Protein AF-A0A2S4YJ88-F1 (afdb_monomer_lite)

Foldseek 3Di:
DDDDDDDDDDDDDDDPDDDDDDDDDDDDDDDDWWKWFDADDDEIEIEDLDPVNQVVVVVVCVVVVHHYHYDNDDLLQLLVVVAAGLEIETEADLQQDDDVSLLSNLVSNLNRYDAQGKYKYKAAQDQDPDHPVRGHHDDPVNVCVSNVPQKDWPDWDWDFADDPDPVANVGGIIIITMMTGD

Secondary structure (DSSP, 8-state):
--PPPPPP-PPPP----PPP--------S-----EEEE-SSS-EEEEES-HHHHHHHHHHHHHTT--EEEEE--GGGGGGG---EEEEEEES-GGG--THHHHHHHHHHHHHEEEEEEEEEEEESS--SS--SS-----HHHHHHHT-SSEEEEEEEEEEE--SSGGGTT-EEEEEEEEEE-

Sequence (182 aa):
MGHRPPPARLPRPRRRGAPARSGAGGGLRHRRTHAHGRTARTGGTGIDLATNALDPAAKKAEERGLKARFLRHDARRLADLGERFDVVLNSLVFHGFRGQERAAYAESLHAAVKPGGRYFMLCFRDEPPTPSGRVHRLTPDEIRTAFADGWRVDAVEPITIDSALPAYTDGIRGWRTALTRN

Radius of gyration: 20.86 Å; chains: 1; bounding box: 34×40×86 Å

pLDDT: mean 77.21, std 25.45, range [19.88, 98.56]

Structure (mmCIF, N/CA/C/O backbone):
data_AF-A0A2S4YJ88-F1
#
_entry.id   AF-A0A2S4YJ88-F1
#
loop_
_atom_site.group_PDB
_atom_site.id
_atom_site.type_symbol
_atom_site.label_atom_id
_atom_site.label_alt_id
_atom_site.label_comp_id
_atom_site.label_asym_id
_atom_site.label_entity_id
_atom_site.label_seq_id
_atom_site.pdbx_PDB_ins_code
_atom_site.Cartn_x
_atom_site.Cartn_y
_atom_site.Cartn_z
_atom_site.occupancy
_atom_site.B_iso_or_equiv
_atom_site.auth_seq_id
_atom_site.auth_comp_id
_atom_site.auth_asym_id
_atom_site.auth_atom_id
_atom_site.pdbx_PDB_model_num
ATOM 1 N N . MET A 1 1 ? -10.558 -6.344 -68.470 1.00 42.78 1 MET A N 1
ATOM 2 C CA . MET A 1 1 ? -9.817 -5.495 -67.512 1.00 42.78 1 MET A CA 1
ATOM 3 C C . MET A 1 1 ? -10.810 -4.969 -66.485 1.00 42.78 1 MET A C 1
ATOM 5 O O . MET A 1 1 ? -11.610 -4.111 -66.822 1.00 42.78 1 MET A O 1
ATOM 9 N N . GLY A 1 2 ? -10.862 -5.568 -65.292 1.00 36.44 2 GLY A N 1
ATOM 10 C CA . GLY A 1 2 ? -11.798 -5.178 -64.232 1.00 36.44 2 GLY A CA 1
ATOM 11 C C . GLY A 1 2 ? -11.094 -4.336 -63.172 1.00 36.44 2 GLY A C 1
ATOM 12 O O . GLY A 1 2 ? -10.201 -4.838 -62.495 1.00 36.44 2 GLY A O 1
ATOM 13 N N . HIS A 1 3 ? -11.487 -3.071 -63.024 1.00 39.16 3 HIS A N 1
ATOM 14 C CA . HIS A 1 3 ? -11.030 -2.218 -61.928 1.00 39.16 3 HIS A CA 1
ATOM 15 C C . HIS A 1 3 ? -11.901 -2.455 -60.688 1.00 39.16 3 HIS A C 1
ATOM 17 O O . HIS A 1 3 ? -13.100 -2.192 -60.693 1.00 39.16 3 HIS A O 1
ATOM 23 N N . ARG A 1 4 ? -11.284 -2.958 -59.613 1.00 37.84 4 ARG A N 1
ATOM 24 C CA . ARG A 1 4 ? -11.879 -3.053 -58.272 1.00 37.84 4 ARG A CA 1
ATOM 25 C C . ARG A 1 4 ? -11.629 -1.723 -57.539 1.00 37.84 4 ARG A C 1
ATOM 27 O O . ARG A 1 4 ? -10.480 -1.277 -57.538 1.00 37.84 4 ARG A O 1
ATOM 34 N N . PRO A 1 5 ? -12.632 -1.081 -56.918 1.00 46.62 5 PRO A N 1
ATOM 35 C CA . PRO A 1 5 ? -12.398 0.132 -56.140 1.00 46.62 5 PRO A CA 1
ATOM 36 C C . PRO A 1 5 ? -11.682 -0.199 -54.813 1.00 46.62 5 PRO A C 1
ATOM 38 O O . PRO A 1 5 ? -11.830 -1.314 -54.301 1.00 46.62 5 PRO A O 1
ATOM 41 N N . PRO A 1 6 ? -10.896 0.735 -54.243 1.00 44.38 6 PRO A N 1
ATOM 42 C CA . PRO A 1 6 ? -10.202 0.513 -52.976 1.00 44.38 6 PRO A CA 1
ATOM 43 C C . PRO A 1 6 ? -11.190 0.475 -51.793 1.00 44.38 6 PRO A C 1
ATOM 45 O O . PRO A 1 6 ? -12.231 1.135 -51.839 1.00 44.38 6 PRO A O 1
ATOM 48 N N . PRO A 1 7 ? -10.884 -0.267 -50.710 1.00 39.72 7 PRO A N 1
ATOM 49 C CA . PRO A 1 7 ? -11.772 -0.357 -49.557 1.00 39.72 7 PRO A CA 1
ATOM 50 C C . PRO A 1 7 ? -11.840 0.969 -48.785 1.00 39.72 7 PRO A C 1
ATOM 52 O O . PRO A 1 7 ? -10.830 1.639 -48.555 1.00 39.72 7 PRO A O 1
ATOM 55 N N . ALA A 1 8 ? -13.052 1.321 -48.352 1.00 38.53 8 ALA A N 1
ATOM 56 C CA . ALA A 1 8 ? -13.338 2.504 -47.552 1.00 38.53 8 ALA A CA 1
ATOM 57 C C . ALA A 1 8 ? -12.587 2.473 -46.206 1.00 38.53 8 ALA A C 1
ATOM 59 O O . ALA A 1 8 ? -12.675 1.510 -45.442 1.00 38.53 8 ALA A O 1
ATOM 60 N N . ARG A 1 9 ? -11.858 3.553 -45.891 1.00 38.56 9 ARG A N 1
ATOM 61 C CA . ARG A 1 9 ? -11.244 3.762 -44.572 1.00 38.56 9 ARG A CA 1
ATOM 62 C C . ARG A 1 9 ? -12.312 4.196 -43.571 1.00 38.56 9 ARG A C 1
ATOM 64 O O . ARG A 1 9 ? -12.856 5.291 -43.683 1.00 38.56 9 ARG A O 1
ATOM 71 N N . LEU A 1 10 ? -12.555 3.370 -42.557 1.00 35.19 10 LEU A N 1
ATOM 72 C CA . LEU A 1 10 ? -13.326 3.761 -41.377 1.00 35.19 10 LEU A CA 1
ATOM 73 C C . LEU A 1 10 ? -12.589 4.878 -40.606 1.00 35.19 10 LEU A C 1
ATOM 75 O O . LEU A 1 10 ? -11.369 4.789 -40.419 1.00 35.19 10 LEU A O 1
ATOM 79 N N . PRO A 1 11 ? -13.288 5.926 -40.136 1.00 30.70 11 PRO A N 1
ATOM 80 C CA . PRO A 1 11 ? -12.663 6.993 -39.369 1.00 30.70 11 PRO A CA 1
ATOM 81 C C . PRO A 1 11 ? -12.253 6.490 -37.979 1.00 30.70 11 PRO A C 1
ATOM 83 O O . PRO A 1 11 ? -13.041 5.891 -37.249 1.00 30.70 11 PRO A O 1
ATOM 86 N N . ARG A 1 12 ? -11.001 6.762 -37.591 1.00 36.50 12 ARG A N 1
ATOM 87 C CA . ARG A 1 12 ? -10.515 6.535 -36.222 1.00 36.50 12 ARG A CA 1
ATOM 88 C C . ARG A 1 12 ? -11.271 7.456 -35.253 1.00 36.50 12 ARG A C 1
ATOM 90 O O . ARG A 1 12 ? -11.428 8.639 -35.567 1.00 36.50 12 ARG A O 1
ATOM 97 N N . PRO A 1 13 ? -11.692 6.980 -34.069 1.00 30.78 13 PRO A N 1
ATOM 98 C CA . PRO A 1 13 ? -12.356 7.841 -33.103 1.00 30.78 13 PRO A CA 1
ATOM 99 C C . PRO A 1 13 ? -11.401 8.946 -32.636 1.00 30.78 13 PRO A C 1
ATOM 101 O O . PRO A 1 13 ? -10.274 8.690 -32.203 1.00 30.78 13 PRO A O 1
ATOM 104 N N . ARG A 1 14 ? -11.869 10.196 -32.727 1.00 31.28 14 ARG A N 1
ATOM 105 C CA . ARG A 1 14 ? -11.204 11.375 -32.163 1.00 31.28 14 ARG A CA 1
ATOM 106 C C . ARG A 1 14 ? -11.119 11.202 -30.644 1.00 31.28 14 ARG A C 1
ATOM 108 O O . ARG A 1 14 ? -12.142 11.235 -29.963 1.00 31.28 14 ARG A O 1
ATOM 115 N N . ARG A 1 15 ? -9.904 11.042 -30.106 1.00 32.84 15 ARG A N 1
ATOM 116 C CA . ARG A 1 15 ? -9.656 11.152 -28.662 1.00 32.84 15 ARG A CA 1
ATOM 117 C C . ARG A 1 15 ? -10.010 12.576 -28.226 1.00 32.84 15 ARG A C 1
ATOM 119 O O . ARG A 1 15 ? -9.317 13.526 -28.579 1.00 32.84 15 ARG A O 1
ATOM 126 N N . ARG A 1 16 ? -11.116 12.718 -27.492 1.00 28.70 16 ARG A N 1
ATOM 127 C CA . ARG A 1 16 ? -11.463 13.952 -26.781 1.00 28.70 16 ARG A CA 1
ATOM 128 C C . ARG A 1 16 ? -10.385 14.237 -25.727 1.00 28.70 16 ARG A C 1
ATOM 130 O O . ARG A 1 16 ? -10.058 13.354 -24.945 1.00 28.70 16 ARG A O 1
ATOM 137 N N . GLY A 1 17 ? -9.859 15.463 -25.770 1.00 26.53 17 GLY A N 1
ATOM 138 C CA . GLY A 1 17 ? -9.150 16.195 -24.713 1.00 26.53 17 GLY A CA 1
ATOM 139 C C . GLY A 1 17 ? -8.279 15.390 -23.751 1.00 26.53 17 GLY A C 1
ATOM 140 O O . GLY A 1 17 ? -8.740 14.993 -22.686 1.00 26.53 17 GLY A O 1
ATOM 141 N N . ALA A 1 18 ? -6.992 15.246 -24.069 1.00 25.66 18 ALA A N 1
ATOM 142 C CA . ALA A 1 18 ? -5.994 14.972 -23.043 1.00 25.66 18 ALA A CA 1
ATOM 143 C C . ALA A 1 18 ? -5.791 16.255 -22.210 1.00 25.66 18 ALA A C 1
ATOM 145 O O . ALA A 1 18 ? -5.451 17.285 -22.798 1.00 25.66 18 ALA A O 1
ATOM 146 N N . PRO A 1 19 ? -5.977 16.247 -20.877 1.00 26.58 19 PRO A N 1
ATOM 147 C CA . PRO A 1 19 ? -5.511 17.358 -20.065 1.00 26.58 19 PRO A CA 1
ATOM 148 C C . PRO A 1 19 ? -3.982 17.401 -20.131 1.00 26.58 19 PRO A C 1
ATOM 150 O O . PRO A 1 19 ? -3.301 16.394 -19.914 1.00 26.58 19 PRO A O 1
ATOM 153 N N . ALA A 1 20 ? -3.457 18.578 -20.464 1.00 20.98 20 ALA A N 1
ATOM 154 C CA . ALA A 1 20 ? -2.036 18.865 -20.532 1.00 20.98 20 ALA A CA 1
ATOM 155 C C . ALA A 1 20 ? -1.345 18.477 -19.214 1.00 20.98 20 ALA A C 1
ATOM 157 O O . ALA A 1 20 ? -1.636 19.029 -18.153 1.00 20.98 20 ALA A O 1
ATOM 158 N N . ARG A 1 21 ? -0.410 17.525 -19.273 1.00 22.77 21 ARG A N 1
ATOM 159 C CA . ARG A 1 21 ? 0.554 17.295 -18.194 1.00 22.77 21 ARG A CA 1
ATOM 160 C C . ARG A 1 21 ? 1.798 18.111 -18.508 1.00 22.77 21 ARG A C 1
ATOM 162 O O . ARG A 1 21 ? 2.655 17.673 -19.266 1.00 22.77 21 ARG A O 1
ATOM 169 N N . SER A 1 22 ? 1.861 19.305 -17.925 1.00 22.91 22 SER A N 1
ATOM 170 C CA . SER A 1 22 ? 3.103 20.066 -17.817 1.00 22.91 22 SER A CA 1
ATOM 171 C C . SER A 1 22 ? 4.090 19.265 -16.965 1.00 22.91 22 SER A C 1
ATOM 173 O O . SER A 1 22 ? 3.784 18.886 -15.831 1.00 22.91 22 SER A O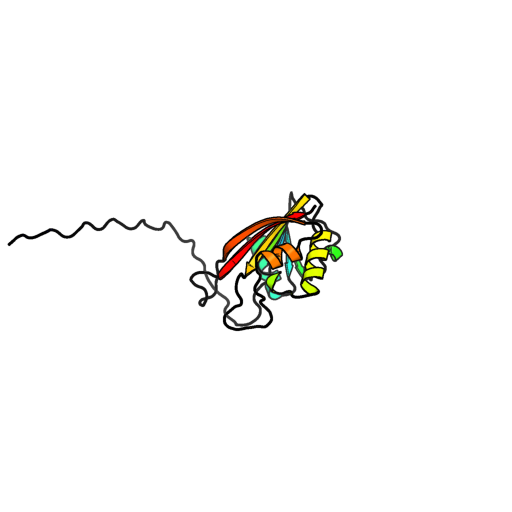 1
ATOM 175 N N . GLY A 1 23 ? 5.233 18.926 -17.555 1.00 22.73 23 GLY A N 1
ATOM 176 C CA . GLY A 1 23 ? 6.350 18.293 -16.871 1.00 22.73 23 GLY A CA 1
ATOM 177 C C . GLY A 1 23 ? 7.311 19.335 -16.311 1.00 22.73 23 GLY A C 1
ATOM 178 O O . GLY A 1 23 ? 7.481 20.391 -16.905 1.00 22.73 23 GLY A O 1
ATOM 179 N N . ALA A 1 24 ? 7.976 19.006 -15.206 1.00 22.81 24 ALA A N 1
ATOM 180 C CA . ALA A 1 24 ? 9.338 19.451 -14.909 1.00 22.81 24 ALA A CA 1
ATOM 181 C C . ALA A 1 24 ? 9.888 18.669 -13.706 1.00 22.81 24 ALA A C 1
ATOM 183 O O . ALA A 1 24 ? 9.203 18.510 -12.696 1.00 22.81 24 ALA A O 1
ATOM 184 N N . GLY A 1 25 ? 11.129 18.187 -13.824 1.00 22.75 25 GLY A N 1
ATOM 185 C CA . GLY A 1 25 ? 11.912 17.638 -12.713 1.00 22.75 25 GLY A CA 1
ATOM 186 C C . GLY A 1 25 ? 12.625 16.331 -13.046 1.00 22.75 25 GLY A C 1
ATOM 187 O O . GLY A 1 25 ? 12.265 15.282 -12.516 1.00 22.75 25 GLY A O 1
ATOM 188 N N . GLY A 1 26 ? 13.613 16.401 -13.944 1.00 20.61 26 GLY A N 1
ATOM 189 C CA . GLY A 1 26 ? 14.593 15.341 -14.178 1.00 20.61 26 GLY A CA 1
ATOM 190 C C . GLY A 1 26 ? 15.582 15.191 -13.016 1.00 20.61 26 GLY A C 1
ATOM 191 O O . GLY A 1 26 ? 15.683 16.058 -12.154 1.00 20.61 26 GLY A O 1
ATOM 192 N N . GLY A 1 27 ? 16.313 14.076 -13.014 1.00 19.88 27 GLY A N 1
ATOM 193 C CA . GLY A 1 27 ? 17.378 13.802 -12.050 1.00 19.88 27 GLY A CA 1
ATOM 194 C C . GLY A 1 27 ? 17.257 12.407 -11.450 1.00 19.88 27 GLY A C 1
ATOM 195 O O . GLY A 1 27 ? 16.389 12.123 -10.630 1.00 19.88 27 GLY A O 1
ATOM 196 N N . LEU A 1 28 ? 18.132 11.509 -11.887 1.00 27.59 28 LEU A N 1
ATOM 197 C CA . LEU A 1 28 ? 18.332 10.188 -11.305 1.00 27.59 28 LEU A CA 1
ATOM 198 C C . LEU A 1 28 ? 18.658 10.332 -9.802 1.00 27.59 28 LEU A C 1
ATOM 200 O O . LEU A 1 28 ? 19.710 10.877 -9.483 1.00 27.59 28 LEU A O 1
ATOM 204 N N . ARG A 1 29 ? 17.775 9.848 -8.912 1.00 24.84 29 ARG A N 1
ATOM 205 C CA . ARG A 1 29 ? 18.023 9.185 -7.602 1.00 24.84 29 ARG A CA 1
ATOM 206 C C . ARG A 1 29 ? 16.763 9.282 -6.719 1.00 24.84 29 ARG A C 1
ATOM 208 O O . ARG A 1 29 ? 16.168 10.341 -6.590 1.00 24.84 29 ARG A O 1
ATOM 215 N N . HIS A 1 30 ? 16.382 8.147 -6.125 1.00 26.44 30 HIS A N 1
ATOM 216 C CA . HIS A 1 30 ? 15.244 7.928 -5.211 1.00 26.44 30 HIS A CA 1
ATOM 217 C C . HIS A 1 30 ? 13.839 8.023 -5.835 1.00 26.44 30 HIS A C 1
ATOM 219 O O . HIS A 1 30 ? 13.251 9.092 -5.981 1.00 26.44 30 HIS A O 1
ATOM 225 N N . ARG A 1 31 ? 13.264 6.863 -6.188 1.00 35.25 31 ARG A N 1
ATOM 226 C CA . ARG A 1 31 ? 11.854 6.768 -6.587 1.00 35.25 31 ARG A CA 1
ATOM 227 C C . ARG A 1 31 ? 10.963 6.516 -5.368 1.00 35.25 31 ARG A C 1
ATOM 229 O O . ARG A 1 31 ? 11.140 5.539 -4.655 1.00 35.25 31 ARG A O 1
ATOM 236 N N . ARG A 1 32 ? 10.043 7.466 -5.219 1.00 35.19 32 ARG A N 1
ATOM 237 C CA . ARG A 1 32 ? 8.906 7.659 -4.306 1.00 35.19 32 ARG A CA 1
ATOM 238 C C . ARG A 1 32 ? 8.151 6.370 -3.945 1.00 35.19 32 ARG A C 1
ATOM 240 O O . ARG A 1 32 ? 7.696 5.665 -4.844 1.00 35.19 32 ARG A O 1
ATOM 247 N N . THR A 1 33 ? 7.942 6.142 -2.651 1.00 35.16 33 THR A N 1
ATOM 248 C CA . THR A 1 33 ? 7.178 5.022 -2.079 1.00 35.16 33 THR A CA 1
ATOM 249 C C . THR A 1 33 ? 6.057 5.587 -1.218 1.00 35.16 33 THR A C 1
ATOM 251 O O . THR A 1 33 ? 6.203 5.745 -0.013 1.00 35.16 33 THR A O 1
ATOM 254 N N . HIS A 1 34 ? 4.917 5.913 -1.825 1.00 37.09 34 HIS A N 1
ATOM 255 C CA . HIS A 1 34 ? 3.821 6.523 -1.079 1.00 37.09 34 HIS A CA 1
ATOM 256 C C . HIS A 1 34 ? 2.882 5.458 -0.498 1.00 37.09 34 HIS A C 1
ATOM 258 O O . HIS A 1 34 ? 2.106 4.836 -1.232 1.00 37.09 34 HIS A O 1
ATOM 264 N N . ALA A 1 35 ? 2.890 5.300 0.825 1.00 35.06 35 ALA A N 1
ATOM 265 C CA . ALA A 1 35 ? 1.796 4.653 1.543 1.00 35.06 35 ALA A CA 1
ATOM 266 C C . ALA A 1 35 ? 0.760 5.719 1.936 1.00 35.06 35 ALA A C 1
ATOM 268 O O . ALA A 1 35 ? 1.111 6.740 2.527 1.00 35.06 35 ALA A O 1
ATOM 269 N N . HIS A 1 36 ? -0.509 5.498 1.590 1.00 41.94 36 HIS A N 1
ATOM 270 C CA . HIS A 1 36 ? -1.622 6.376 1.955 1.00 41.94 36 HIS A CA 1
ATOM 271 C C . HIS A 1 36 ? -2.630 5.590 2.802 1.00 41.94 36 HIS A C 1
ATOM 273 O O . HIS A 1 36 ? -3.313 4.706 2.295 1.00 41.94 36 HIS A O 1
ATOM 279 N N . GLY A 1 37 ? -2.762 5.922 4.083 1.00 35.59 37 GLY A N 1
ATOM 280 C CA . GLY A 1 37 ? -3.873 5.480 4.927 1.00 35.59 37 GLY A CA 1
ATOM 281 C C . GLY A 1 37 ? -5.070 6.423 4.783 1.00 35.59 37 GLY A C 1
ATOM 282 O O . GLY A 1 37 ? -4.904 7.645 4.764 1.00 35.59 37 GLY A O 1
ATOM 283 N N . ARG A 1 38 ? -6.286 5.882 4.679 1.00 41.34 38 ARG A N 1
ATOM 284 C CA . ARG A 1 38 ? -7.545 6.637 4.767 1.00 41.34 38 ARG A CA 1
ATOM 285 C C . ARG A 1 38 ? -8.363 6.117 5.948 1.00 41.34 38 ARG A C 1
ATOM 287 O O . ARG A 1 38 ? -8.623 4.920 6.049 1.00 41.34 38 ARG A O 1
ATOM 294 N N . THR A 1 39 ? -8.820 7.016 6.811 1.00 36.75 39 THR A N 1
ATOM 295 C CA . THR A 1 39 ? -9.907 6.724 7.751 1.00 36.75 39 THR A CA 1
ATOM 296 C C . THR A 1 39 ? -11.243 7.063 7.094 1.00 36.75 39 THR A C 1
ATOM 298 O O . THR A 1 39 ? -11.346 7.975 6.264 1.00 36.75 39 THR A O 1
ATOM 301 N N . ALA A 1 40 ? -12.286 6.303 7.415 1.00 36.84 40 ALA A N 1
ATOM 302 C CA . ALA A 1 40 ? -13.631 6.622 6.973 1.00 36.84 40 ALA A CA 1
ATOM 303 C C . ALA A 1 40 ? -14.078 7.906 7.695 1.00 36.84 40 ALA A C 1
ATOM 305 O O . ALA A 1 40 ? -14.287 7.897 8.903 1.00 36.84 40 ALA A O 1
ATOM 306 N N . ARG A 1 41 ? -14.242 8.988 6.914 1.00 39.53 41 ARG A N 1
ATOM 307 C CA . ARG A 1 41 ? -14.645 10.366 7.285 1.00 39.53 41 ARG A CA 1
ATOM 308 C C . ARG A 1 41 ? -13.477 11.294 7.699 1.00 39.53 41 ARG A C 1
ATOM 310 O O . ARG A 1 41 ? -13.052 11.316 8.842 1.00 39.53 41 ARG A O 1
ATOM 317 N N . THR A 1 42 ? -13.091 12.192 6.779 1.00 53.00 42 THR A N 1
ATOM 318 C CA . THR A 1 42 ? -12.437 13.517 6.998 1.00 53.00 42 THR A CA 1
ATOM 319 C C . THR A 1 42 ? -10.905 13.687 7.026 1.00 53.00 42 THR A C 1
ATOM 321 O O . THR A 1 42 ? -10.450 14.799 7.291 1.00 53.00 42 THR A O 1
ATOM 324 N N . GLY A 1 43 ? -10.095 12.707 6.612 1.00 76.25 43 GLY A N 1
ATOM 325 C CA . GLY A 1 43 ? -8.670 12.968 6.356 1.00 76.25 43 GLY A CA 1
ATOM 326 C C . GLY A 1 43 ? -7.871 11.762 5.861 1.00 76.25 43 GLY A C 1
ATOM 327 O O . GLY A 1 43 ? -8.332 10.627 5.959 1.00 76.25 43 GLY A O 1
ATOM 328 N N . GLY A 1 44 ? -6.686 11.997 5.294 1.00 88.38 44 GLY A N 1
ATOM 329 C CA . GLY A 1 44 ? -5.728 10.944 4.935 1.00 88.38 44 GLY A CA 1
ATOM 330 C C . GLY A 1 44 ? -4.371 11.141 5.606 1.00 88.38 44 GLY A C 1
ATOM 331 O O . GLY A 1 44 ? -3.942 12.274 5.808 1.00 88.38 44 GLY A O 1
ATOM 332 N N . THR A 1 45 ? -3.681 10.044 5.905 1.00 94.44 45 THR A N 1
ATOM 333 C CA . THR A 1 45 ? -2.295 10.061 6.388 1.00 94.44 45 THR A CA 1
ATOM 334 C C . THR A 1 45 ? -1.394 9.461 5.323 1.00 94.44 45 THR A C 1
ATOM 336 O O . THR A 1 45 ? -1.519 8.280 4.998 1.00 94.44 45 THR A O 1
ATOM 339 N N . GLY A 1 46 ? -0.485 10.261 4.776 1.00 93.25 46 GLY A N 1
ATOM 340 C CA . GLY A 1 46 ? 0.608 9.780 3.938 1.00 93.25 46 GLY A CA 1
ATOM 341 C C . GLY A 1 46 ? 1.873 9.577 4.764 1.00 93.25 46 GLY A C 1
ATOM 342 O O . GLY A 1 46 ? 2.215 10.442 5.569 1.00 93.25 46 GLY A O 1
ATOM 343 N N . ILE A 1 47 ? 2.584 8.470 4.548 1.00 93.88 47 ILE A N 1
ATOM 344 C CA . ILE A 1 47 ? 3.927 8.277 5.108 1.00 93.88 47 ILE A CA 1
ATOM 345 C C . ILE A 1 47 ? 4.941 7.920 4.022 1.00 93.88 47 ILE A C 1
ATOM 347 O O . ILE A 1 47 ? 4.609 7.234 3.053 1.00 93.88 47 ILE A O 1
ATOM 351 N N . ASP A 1 48 ? 6.173 8.387 4.197 1.00 90.88 48 ASP A N 1
ATOM 352 C CA . ASP A 1 48 ? 7.340 8.017 3.390 1.00 90.88 48 ASP A CA 1
ATOM 353 C C . ASP A 1 48 ? 8.613 8.281 4.221 1.00 90.88 48 ASP A C 1
ATOM 355 O O . ASP A 1 48 ? 8.629 9.172 5.067 1.00 90.88 48 ASP A O 1
ATOM 359 N N . LEU A 1 49 ? 9.698 7.538 3.996 1.00 89.94 49 LEU A N 1
ATOM 360 C CA . LEU A 1 49 ? 11.000 7.852 4.601 1.00 89.94 49 LEU A CA 1
ATOM 361 C C . LEU A 1 49 ? 11.712 8.997 3.866 1.00 89.94 49 LEU A C 1
ATOM 363 O O . LEU A 1 49 ? 12.556 9.681 4.456 1.00 89.94 49 LEU A O 1
ATOM 367 N N . ALA A 1 50 ? 11.389 9.194 2.587 1.00 85.62 50 ALA A N 1
ATOM 368 C CA . ALA A 1 50 ? 12.008 10.171 1.712 1.00 85.62 50 ALA A CA 1
ATOM 369 C C . ALA A 1 50 ? 11.334 11.543 1.862 1.00 85.62 50 ALA A C 1
ATOM 371 O O . ALA A 1 50 ? 10.215 11.771 1.406 1.00 85.62 50 ALA A O 1
ATOM 372 N N . THR A 1 51 ? 12.044 12.494 2.467 1.00 83.75 51 THR A N 1
ATOM 373 C CA . THR A 1 51 ? 11.549 13.869 2.664 1.00 83.75 51 THR A CA 1
ATOM 374 C C . THR A 1 51 ? 11.202 14.552 1.341 1.00 83.75 51 THR A C 1
ATOM 376 O O . THR A 1 51 ? 10.162 15.193 1.231 1.00 83.75 51 THR A O 1
ATOM 379 N N . ASN A 1 52 ? 11.991 14.303 0.290 1.00 86.56 52 ASN A N 1
ATOM 380 C CA . ASN A 1 52 ? 11.743 14.817 -1.061 1.00 86.56 52 ASN A CA 1
ATOM 381 C C . ASN A 1 52 ? 10.445 14.293 -1.716 1.00 86.56 52 ASN A C 1
ATOM 383 O O . ASN A 1 52 ? 10.046 14.787 -2.774 1.00 86.56 52 ASN A O 1
ATOM 387 N N . ALA A 1 53 ? 9.794 13.288 -1.125 1.00 84.31 53 ALA A N 1
ATOM 388 C CA . ALA A 1 53 ? 8.503 12.775 -1.558 1.00 84.31 53 ALA A CA 1
ATOM 389 C C . ALA A 1 53 ? 7.338 13.432 -0.796 1.00 84.31 53 ALA A C 1
ATOM 391 O O . ALA A 1 53 ? 6.251 13.562 -1.363 1.00 84.31 53 ALA A O 1
ATOM 392 N N . LEU A 1 54 ? 7.563 13.875 0.446 1.00 87.38 54 LEU A N 1
ATOM 393 C CA . LEU A 1 54 ? 6.528 14.421 1.326 1.00 87.38 54 LEU A CA 1
ATOM 394 C C . LEU A 1 54 ? 6.133 15.849 0.937 1.00 87.38 54 LEU A C 1
ATOM 396 O O . LEU A 1 54 ? 4.945 16.089 0.734 1.00 87.38 54 LEU A O 1
ATOM 400 N N . ASP A 1 55 ? 7.087 16.765 0.738 1.00 89.44 55 ASP A N 1
ATOM 401 C CA . ASP A 1 55 ? 6.761 18.173 0.437 1.00 89.44 55 ASP A CA 1
ATOM 402 C C . ASP A 1 55 ? 5.923 18.322 -0.845 1.00 89.44 55 ASP A C 1
ATOM 404 O O . ASP A 1 55 ? 4.887 18.996 -0.825 1.00 89.44 55 ASP A O 1
ATOM 408 N N . PRO A 1 56 ? 6.258 17.642 -1.965 1.00 90.19 56 PRO A N 1
ATOM 409 C CA . PRO A 1 56 ? 5.423 17.701 -3.160 1.00 90.19 56 PRO A CA 1
ATOM 410 C C . PRO A 1 56 ? 4.047 17.055 -2.966 1.00 90.19 56 PRO A C 1
ATOM 412 O O . PRO A 1 56 ? 3.110 17.404 -3.682 1.00 90.19 56 PRO A O 1
ATOM 415 N N . ALA A 1 57 ? 3.918 16.076 -2.066 1.00 87.19 57 ALA A N 1
ATOM 416 C CA . ALA A 1 57 ? 2.638 15.439 -1.772 1.00 87.19 57 ALA A CA 1
ATOM 417 C C . ALA A 1 57 ? 1.742 16.361 -0.933 1.00 87.19 57 ALA A C 1
ATOM 419 O O . ALA A 1 57 ? 0.571 16.530 -1.275 1.00 87.19 57 ALA A O 1
ATOM 420 N N . ALA A 1 58 ? 2.314 17.019 0.079 1.00 88.94 58 ALA A N 1
ATOM 421 C CA . ALA A 1 58 ? 1.644 18.033 0.887 1.00 88.94 58 ALA A CA 1
ATOM 422 C C . ALA A 1 58 ? 1.145 19.193 0.019 1.00 88.94 58 ALA A C 1
ATOM 424 O O . ALA A 1 58 ? -0.052 19.480 0.020 1.00 88.94 58 ALA A O 1
ATOM 425 N N . LYS A 1 59 ? 2.018 19.755 -0.828 1.00 91.38 59 LYS A N 1
ATOM 426 C CA . LYS A 1 59 ? 1.650 20.825 -1.764 1.00 91.38 59 LYS A CA 1
ATOM 427 C C . LYS A 1 59 ? 0.496 20.422 -2.688 1.00 91.38 59 LYS A C 1
ATOM 429 O O . LYS A 1 59 ? -0.461 21.165 -2.851 1.00 91.38 59 LYS A O 1
ATOM 434 N N . LYS A 1 60 ? 0.529 19.209 -3.254 1.00 89.44 60 LYS A N 1
ATOM 435 C CA . LYS A 1 60 ? -0.565 18.706 -4.107 1.00 89.44 60 LYS A CA 1
ATOM 436 C C . LYS A 1 60 ? -1.877 18.510 -3.354 1.00 89.44 60 LYS A C 1
ATOM 438 O O . LYS A 1 60 ? -2.935 18.606 -3.972 1.00 89.44 60 LYS A O 1
ATOM 443 N N . ALA A 1 61 ? -1.827 18.139 -2.076 1.00 89.56 61 ALA A N 1
ATOM 444 C CA . ALA A 1 61 ? -3.026 18.008 -1.257 1.00 89.56 61 ALA A CA 1
ATOM 445 C C . ALA A 1 61 ? -3.640 19.386 -0.983 1.00 89.56 61 ALA A C 1
ATOM 447 O O . ALA A 1 61 ? -4.843 19.551 -1.177 1.00 89.56 61 ALA A O 1
ATOM 448 N N . GLU A 1 62 ? -2.806 20.367 -0.636 1.00 92.12 62 GLU A N 1
ATOM 449 C CA . GLU A 1 62 ? -3.196 21.764 -0.427 1.00 92.12 62 GLU A CA 1
ATOM 450 C C . GLU A 1 62 ? -3.817 22.380 -1.689 1.00 92.12 62 GLU A C 1
ATOM 452 O O . GLU A 1 62 ? -4.953 22.844 -1.645 1.00 92.12 62 GLU A O 1
ATOM 457 N N . GLU A 1 63 ? -3.144 22.266 -2.840 1.00 92.88 63 GLU A N 1
ATOM 458 C CA . GLU A 1 63 ? -3.636 22.735 -4.148 1.00 92.88 63 GLU A CA 1
ATOM 459 C C . GLU A 1 63 ? -5.012 22.154 -4.521 1.00 92.88 63 GLU A C 1
ATOM 461 O O . GLU A 1 63 ? -5.746 22.730 -5.322 1.00 92.88 63 GLU A O 1
ATOM 466 N N . ARG A 1 64 ? -5.364 20.989 -3.965 1.00 91.38 64 ARG A N 1
ATOM 467 C CA . ARG A 1 64 ? -6.627 20.281 -4.221 1.00 91.38 64 ARG A CA 1
ATOM 468 C C . ARG A 1 64 ? -7.644 20.430 -3.087 1.00 91.38 64 ARG A C 1
ATOM 470 O O . ARG A 1 64 ? -8.690 19.786 -3.149 1.00 91.38 64 ARG A O 1
ATOM 477 N N . GLY A 1 65 ? -7.340 21.206 -2.045 1.00 91.06 65 GLY A N 1
ATOM 478 C CA . GLY A 1 65 ? -8.194 21.358 -0.863 1.00 91.06 65 GLY A CA 1
ATOM 479 C C . GLY A 1 65 ? -8.426 20.050 -0.093 1.00 91.06 65 GLY A C 1
ATOM 480 O O . GLY A 1 65 ? -9.467 19.871 0.539 1.00 91.06 65 GLY A O 1
ATOM 481 N N . LEU A 1 66 ? -7.493 19.096 -0.176 1.00 89.25 66 LEU A N 1
ATOM 482 C CA . LEU A 1 66 ? -7.609 17.793 0.473 1.00 89.25 66 LEU A CA 1
ATOM 483 C C . LEU A 1 66 ? -7.087 17.861 1.908 1.00 89.25 66 LEU A C 1
ATOM 485 O O . LEU A 1 66 ? -5.943 18.237 2.150 1.00 89.25 66 LEU A O 1
ATOM 489 N N . LYS A 1 67 ? -7.893 17.393 2.865 1.00 89.81 67 LYS A N 1
ATOM 490 C CA . LYS A 1 67 ? -7.446 17.186 4.248 1.00 89.81 67 LYS A CA 1
ATOM 491 C C . LYS A 1 67 ? -6.521 15.969 4.308 1.00 89.81 67 LYS A C 1
ATOM 493 O O . LYS A 1 67 ? -6.993 14.832 4.334 1.00 89.81 67 LYS A O 1
ATOM 498 N N . ALA A 1 68 ? -5.212 16.194 4.299 1.00 89.75 68 ALA A N 1
ATOM 499 C CA . ALA A 1 68 ? -4.219 15.138 4.448 1.00 89.75 68 ALA A CA 1
ATOM 500 C C . ALA A 1 68 ? -3.028 15.605 5.290 1.00 89.75 68 ALA A C 1
ATOM 502 O O . ALA A 1 68 ? -2.580 16.741 5.155 1.00 89.75 68 ALA A O 1
ATOM 503 N N . ARG A 1 69 ? -2.505 14.712 6.133 1.00 92.50 69 ARG A N 1
ATOM 504 C CA . ARG A 1 69 ? -1.246 14.899 6.861 1.00 92.50 69 ARG A CA 1
ATOM 505 C C . ARG A 1 69 ? -0.173 13.996 6.268 1.00 92.50 69 ARG A C 1
ATOM 507 O O . ARG A 1 69 ? -0.462 12.859 5.900 1.00 92.50 69 ARG A O 1
ATOM 514 N N . PHE A 1 70 ? 1.056 14.489 6.200 1.00 92.88 70 PHE A N 1
ATOM 515 C CA . PHE A 1 70 ? 2.196 13.753 5.660 1.00 92.88 70 PHE A CA 1
ATOM 516 C C . PHE A 1 70 ? 3.281 13.655 6.724 1.00 92.88 70 PHE A C 1
ATOM 518 O O . PHE A 1 70 ? 3.686 14.676 7.273 1.00 92.88 70 PHE A O 1
ATOM 525 N N . LEU A 1 71 ? 3.728 12.438 7.031 1.00 93.69 71 LEU A N 1
ATOM 526 C CA . LEU A 1 71 ? 4.755 12.190 8.039 1.00 93.69 71 LEU A CA 1
ATOM 527 C C . LEU A 1 71 ? 5.955 11.463 7.450 1.00 93.69 71 LEU A C 1
ATOM 529 O O . LEU A 1 71 ? 5.815 10.545 6.639 1.00 93.69 71 LEU A O 1
ATOM 533 N N . ARG A 1 72 ? 7.138 11.810 7.956 1.00 94.88 72 ARG A N 1
ATOM 534 C CA . ARG A 1 72 ? 8.320 10.979 7.770 1.00 94.88 72 ARG A CA 1
ATOM 535 C C . ARG A 1 72 ? 8.256 9.801 8.736 1.00 94.88 72 ARG A C 1
ATOM 537 O O . ARG A 1 72 ? 8.497 9.989 9.922 1.00 94.88 72 ARG A O 1
ATOM 544 N N . HIS A 1 73 ? 7.925 8.611 8.237 1.00 92.88 73 HIS A N 1
ATOM 545 C CA . HIS A 1 73 ? 7.707 7.431 9.084 1.00 92.88 73 HIS A CA 1
ATOM 546 C C . HIS A 1 73 ? 8.110 6.133 8.383 1.00 92.88 73 HIS A C 1
ATOM 548 O O . HIS A 1 73 ? 7.974 6.014 7.165 1.00 92.88 73 HIS A O 1
ATOM 554 N N . ASP A 1 74 ? 8.580 5.150 9.155 1.00 93.38 74 ASP A N 1
ATOM 555 C CA . ASP A 1 74 ? 8.870 3.803 8.653 1.00 93.38 74 ASP A CA 1
ATOM 556 C C . ASP A 1 74 ? 7.587 2.964 8.636 1.00 93.38 74 ASP A C 1
ATOM 558 O O . ASP A 1 74 ? 6.938 2.764 9.663 1.00 93.38 74 ASP A O 1
ATOM 562 N N . ALA A 1 75 ? 7.224 2.428 7.471 1.00 92.69 75 ALA A N 1
ATOM 563 C CA . ALA A 1 75 ? 6.021 1.617 7.316 1.00 92.69 75 ALA A CA 1
ATOM 564 C C . ALA A 1 75 ? 6.093 0.248 8.027 1.00 92.69 75 ALA A C 1
ATOM 566 O O . ALA A 1 75 ? 5.072 -0.415 8.176 1.00 92.69 75 ALA A O 1
ATOM 567 N N . ARG A 1 76 ? 7.273 -0.171 8.500 1.00 95.00 76 ARG A N 1
ATOM 568 C CA . ARG A 1 76 ? 7.445 -1.326 9.402 1.00 95.00 76 ARG A CA 1
ATOM 569 C C . ARG A 1 76 ? 7.162 -0.974 10.867 1.00 95.00 76 ARG A C 1
ATOM 571 O O . ARG A 1 76 ? 7.215 -1.840 11.731 1.00 95.00 76 ARG A O 1
ATOM 578 N N . ARG A 1 77 ? 6.869 0.296 11.161 1.00 94.81 77 ARG A N 1
ATOM 579 C CA . ARG A 1 77 ? 6.610 0.833 12.505 1.00 94.81 77 ARG A CA 1
ATOM 580 C C . ARG A 1 77 ? 5.310 1.643 12.569 1.00 94.81 77 ARG A C 1
ATOM 582 O O . ARG A 1 77 ? 5.196 2.580 13.348 1.00 94.81 77 ARG A O 1
ATOM 589 N N . LEU A 1 78 ? 4.316 1.310 11.749 1.00 93.31 78 LEU A N 1
ATOM 590 C CA . LEU A 1 78 ? 3.000 1.958 11.724 1.00 93.31 78 LEU A CA 1
ATOM 591 C C . LEU A 1 78 ? 2.299 1.978 13.089 1.00 93.31 78 LEU A C 1
ATOM 593 O O . LEU A 1 78 ? 1.598 2.942 13.381 1.00 93.31 78 LEU A O 1
ATOM 597 N N . ALA A 1 79 ? 2.505 0.958 13.926 1.00 90.31 79 ALA A N 1
AT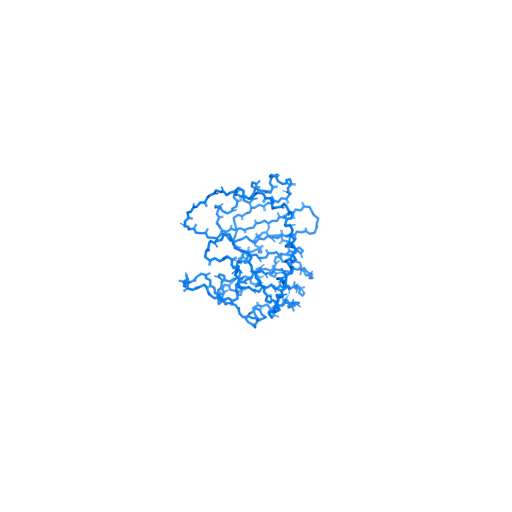OM 598 C CA . ALA A 1 79 ? 1.961 0.917 15.284 1.00 90.31 79 ALA A CA 1
ATOM 599 C C . ALA A 1 79 ? 2.399 2.118 16.148 1.00 90.31 79 ALA A C 1
ATOM 601 O O . ALA A 1 79 ? 1.613 2.599 16.963 1.00 90.31 79 ALA A O 1
ATOM 602 N N . ASP A 1 80 ? 3.601 2.657 15.913 1.00 95.31 80 ASP A N 1
ATOM 603 C CA . ASP A 1 80 ? 4.146 3.810 16.644 1.00 95.31 80 ASP A CA 1
ATOM 604 C C . ASP A 1 80 ? 3.358 5.104 16.385 1.00 95.31 80 ASP A C 1
ATOM 606 O O . ASP A 1 80 ? 3.517 6.078 17.114 1.00 95.31 80 ASP A O 1
ATOM 610 N N . LEU A 1 81 ? 2.496 5.134 15.360 1.00 92.50 81 LEU A N 1
ATOM 611 C CA . LEU A 1 81 ? 1.588 6.259 15.130 1.00 92.50 81 LEU A CA 1
ATOM 612 C C . LEU A 1 81 ? 0.496 6.355 16.204 1.00 92.50 81 LEU A C 1
ATOM 614 O O . LEU A 1 81 ? -0.142 7.396 16.308 1.00 92.50 81 LEU A O 1
ATOM 618 N N . GLY A 1 82 ? 0.232 5.284 16.963 1.00 93.19 82 GLY A N 1
ATOM 619 C CA . GLY A 1 82 ? -0.843 5.255 17.964 1.00 93.19 82 GLY A CA 1
ATOM 620 C C . GLY A 1 82 ? -2.255 5.369 17.370 1.00 93.19 82 GLY A C 1
ATOM 621 O O . GLY A 1 82 ? -3.221 5.594 18.094 1.00 93.19 82 GLY A O 1
ATOM 622 N N . GLU A 1 83 ? -2.391 5.205 16.053 1.00 91.88 83 GLU A N 1
ATOM 623 C CA . GLU A 1 83 ? -3.630 5.382 15.298 1.00 91.88 83 GLU A CA 1
ATOM 624 C C . GLU A 1 83 ? -4.023 4.092 14.572 1.00 91.88 83 GLU A C 1
ATOM 626 O O . GLU A 1 83 ? -3.173 3.271 14.220 1.00 91.88 83 GLU A O 1
ATOM 631 N N . ARG A 1 84 ? -5.327 3.922 14.309 1.00 93.50 84 ARG A N 1
ATOM 632 C CA . ARG A 1 84 ? -5.845 2.802 13.512 1.00 93.50 84 ARG A CA 1
ATOM 633 C C . ARG A 1 84 ? -6.676 3.278 12.328 1.00 93.50 84 ARG A C 1
ATOM 635 O O . ARG A 1 84 ? -7.545 4.138 12.470 1.00 93.50 84 ARG A O 1
ATOM 642 N N . PHE A 1 85 ? -6.458 2.651 11.179 1.00 93.69 85 PHE A N 1
ATOM 643 C CA . PHE A 1 85 ? -7.044 3.019 9.896 1.00 93.69 85 PHE A CA 1
ATOM 644 C C . PHE A 1 85 ? -8.123 2.027 9.459 1.00 93.69 85 PHE A C 1
ATOM 646 O O . PHE A 1 85 ? -7.994 0.818 9.650 1.00 93.69 85 PHE A O 1
ATOM 653 N N . ASP A 1 86 ? -9.186 2.546 8.843 1.00 94.56 86 ASP A N 1
ATOM 654 C CA . ASP A 1 86 ? -10.226 1.724 8.214 1.00 94.56 86 ASP A CA 1
ATOM 655 C C . ASP A 1 86 ? -9.742 1.156 6.873 1.00 94.56 86 ASP A C 1
ATOM 657 O O . ASP A 1 86 ? -10.073 0.027 6.514 1.00 94.56 86 ASP A O 1
ATOM 661 N N . VAL A 1 87 ? -8.951 1.942 6.130 1.00 95.38 87 VAL A N 1
ATOM 662 C CA . VAL A 1 87 ? -8.404 1.573 4.823 1.00 95.38 87 VAL A CA 1
ATOM 663 C C . VAL A 1 87 ? -6.933 1.970 4.730 1.00 95.38 87 VAL A C 1
ATOM 665 O O . VAL A 1 87 ? -6.571 3.117 4.986 1.00 95.38 87 VAL A O 1
ATOM 668 N N . VAL A 1 88 ? -6.078 1.056 4.277 1.00 95.88 88 VAL A N 1
ATOM 669 C CA . VAL A 1 88 ? -4.680 1.352 3.936 1.00 95.88 88 VAL A CA 1
ATOM 670 C C . VAL A 1 88 ? -4.426 1.066 2.462 1.00 95.88 88 VAL A C 1
ATOM 672 O O . VAL A 1 88 ? -4.805 0.020 1.941 1.00 95.88 88 VAL A O 1
ATOM 675 N N . LEU A 1 89 ? -3.772 2.009 1.788 1.00 94.06 89 LEU A N 1
ATOM 676 C CA . LEU A 1 89 ? -3.301 1.890 0.414 1.00 94.06 89 LEU A CA 1
ATOM 677 C C . LEU A 1 89 ? -1.771 1.850 0.408 1.00 94.06 89 LEU A C 1
ATOM 679 O O . LEU A 1 89 ? -1.105 2.763 0.900 1.00 94.06 89 LEU A O 1
ATOM 683 N N . ASN A 1 90 ? -1.212 0.820 -0.211 1.00 90.31 90 ASN A N 1
ATOM 684 C CA . ASN A 1 90 ? 0.209 0.696 -0.499 1.00 90.31 90 ASN A CA 1
ATOM 685 C C . ASN A 1 90 ? 0.408 0.769 -2.005 1.00 90.31 90 ASN A C 1
ATOM 687 O O . ASN A 1 90 ? -0.070 -0.088 -2.748 1.00 90.31 90 ASN A O 1
ATOM 691 N N . SER A 1 91 ? 1.129 1.793 -2.450 1.00 88.06 91 SER A N 1
ATOM 692 C CA . SER A 1 91 ? 1.607 1.856 -3.820 1.00 88.06 91 SER A CA 1
ATOM 693 C C . SER A 1 91 ? 3.105 1.627 -3.818 1.00 88.06 91 SER A C 1
ATOM 695 O O . SER A 1 91 ? 3.873 2.526 -3.471 1.00 88.06 91 SER A O 1
ATOM 697 N N . LEU A 1 92 ? 3.510 0.425 -4.234 1.00 87.31 92 LEU A N 1
ATOM 698 C CA . LEU A 1 92 ? 4.893 0.118 -4.568 1.00 87.31 92 LEU A CA 1
ATOM 699 C C . LEU A 1 92 ? 5.870 0.204 -3.379 1.00 87.31 92 LEU A C 1
ATOM 701 O O . LEU A 1 92 ? 7.019 0.570 -3.576 1.00 87.31 92 LEU A O 1
ATOM 705 N N . VAL A 1 93 ? 5.451 -0.176 -2.165 1.00 88.12 93 VAL A N 1
ATOM 706 C CA . VAL A 1 93 ? 6.347 -0.215 -0.986 1.00 88.12 93 VAL A CA 1
ATOM 707 C C . VAL A 1 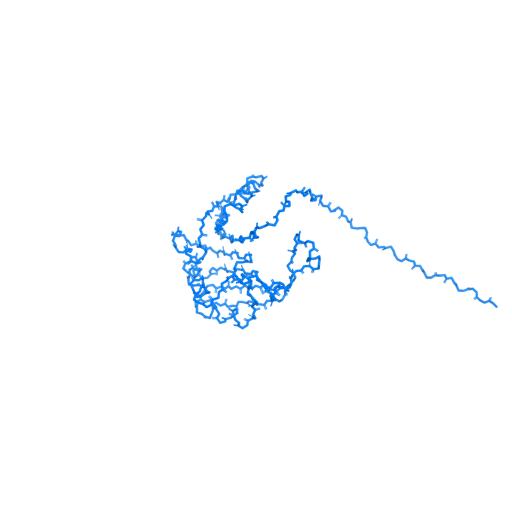93 ? 6.750 -1.644 -0.619 1.00 88.12 93 VAL A C 1
ATOM 709 O O . VAL A 1 93 ? 7.919 -1.922 -0.374 1.00 88.12 93 VAL A O 1
ATOM 712 N N . PHE A 1 94 ? 5.797 -2.583 -0.625 1.00 89.88 94 PHE A N 1
ATOM 713 C CA . PHE A 1 94 ? 6.017 -3.930 -0.076 1.00 89.88 94 PHE A CA 1
ATOM 714 C C . PHE A 1 94 ? 7.091 -4.742 -0.824 1.00 89.88 94 PHE A C 1
ATOM 716 O O . PHE A 1 94 ? 7.800 -5.548 -0.227 1.00 89.88 94 PHE A O 1
ATOM 723 N N . HIS A 1 95 ? 7.267 -4.489 -2.125 1.00 87.44 95 HIS A N 1
ATOM 724 C CA . HIS A 1 95 ? 8.290 -5.154 -2.938 1.00 87.44 95 HIS A CA 1
ATOM 725 C C . HIS A 1 95 ? 9.729 -4.800 -2.523 1.00 87.44 95 HIS A C 1
ATOM 727 O O . HIS A 1 95 ? 10.664 -5.439 -2.999 1.00 87.44 95 HIS A O 1
ATOM 733 N N . GLY A 1 96 ? 9.916 -3.765 -1.696 1.00 87.62 96 GLY A N 1
ATOM 734 C CA . GLY A 1 96 ? 11.220 -3.365 -1.173 1.00 87.62 96 GLY A CA 1
ATOM 735 C C . GLY A 1 96 ? 11.689 -4.181 0.028 1.00 87.62 96 GLY A C 1
ATOM 736 O O . GLY A 1 96 ? 12.832 -4.023 0.436 1.00 87.62 96 GLY A O 1
ATOM 737 N N . PHE A 1 97 ? 10.836 -5.048 0.581 1.00 89.44 97 PHE A N 1
ATOM 738 C CA . PHE A 1 97 ? 11.145 -5.855 1.760 1.00 89.44 97 PHE A CA 1
ATOM 739 C C . PHE A 1 97 ? 11.392 -7.324 1.397 1.00 89.44 97 PHE A C 1
ATOM 741 O O . PHE A 1 97 ? 10.752 -7.876 0.491 1.00 89.44 97 PHE A O 1
ATOM 748 N N . ARG A 1 98 ? 12.269 -7.990 2.158 1.00 87.88 98 ARG A N 1
ATOM 749 C CA . ARG A 1 98 ? 12.519 -9.445 2.115 1.00 87.88 98 ARG A CA 1
ATOM 750 C C . ARG A 1 98 ? 12.668 -10.024 3.523 1.00 87.88 98 ARG A C 1
ATOM 752 O O . ARG A 1 98 ? 12.935 -9.299 4.475 1.00 87.88 98 ARG A O 1
ATOM 759 N N . GLY A 1 99 ? 12.492 -11.342 3.648 1.00 89.69 99 GLY A N 1
ATOM 760 C CA . GLY A 1 99 ? 12.692 -12.068 4.908 1.00 89.69 99 GLY A CA 1
ATOM 761 C C . GLY A 1 99 ? 11.966 -11.416 6.089 1.00 89.69 99 GLY A C 1
ATOM 762 O O . GLY A 1 99 ? 10.770 -11.134 6.004 1.00 89.69 99 GLY A O 1
ATOM 763 N N . GLN A 1 100 ? 12.714 -11.122 7.155 1.00 92.00 100 GLN A N 1
ATOM 764 C CA . GLN A 1 100 ? 12.185 -10.538 8.393 1.00 92.00 100 GLN A CA 1
ATOM 765 C C . GLN A 1 100 ? 11.552 -9.152 8.205 1.00 92.00 100 GLN A C 1
ATOM 767 O O . GLN A 1 100 ? 10.643 -8.786 8.944 1.00 92.00 100 GLN A O 1
ATOM 772 N N . GLU A 1 101 ? 11.953 -8.386 7.188 1.00 91.44 101 GLU A N 1
ATOM 773 C CA . GLU A 1 101 ? 11.342 -7.079 6.926 1.00 91.44 101 GLU A CA 1
ATOM 774 C C . GLU A 1 101 ? 9.901 -7.204 6.419 1.00 91.44 101 GLU A C 1
ATOM 776 O O . GLU A 1 101 ? 9.075 -6.342 6.717 1.00 91.44 101 GLU A O 1
ATOM 781 N N . ARG A 1 102 ? 9.579 -8.276 5.673 1.00 92.56 102 ARG A N 1
ATOM 782 C CA . ARG A 1 102 ? 8.197 -8.548 5.239 1.00 92.56 102 ARG A CA 1
ATOM 783 C C . ARG A 1 102 ? 7.320 -8.902 6.435 1.00 92.56 102 ARG A C 1
ATOM 785 O O . ARG A 1 102 ? 6.211 -8.385 6.521 1.00 92.56 102 ARG A O 1
ATOM 792 N N . ALA A 1 103 ? 7.836 -9.728 7.348 1.00 93.62 103 ALA A N 1
ATOM 793 C CA . ALA A 1 103 ? 7.141 -10.087 8.581 1.00 93.62 103 ALA A CA 1
ATOM 794 C C . ALA A 1 103 ? 6.879 -8.843 9.446 1.00 93.62 103 ALA A C 1
ATOM 796 O O . ALA A 1 103 ? 5.729 -8.563 9.776 1.00 93.62 103 ALA A O 1
ATOM 797 N N . ALA A 1 104 ? 7.910 -8.023 9.683 1.00 94.75 104 ALA A N 1
ATOM 798 C CA . ALA A 1 104 ? 7.776 -6.768 10.422 1.00 94.75 104 ALA A CA 1
ATOM 799 C C . ALA A 1 104 ? 6.767 -5.808 9.767 1.00 94.75 104 ALA A C 1
ATOM 801 O O . ALA A 1 104 ? 5.962 -5.183 10.453 1.00 94.75 104 ALA A O 1
ATOM 802 N N . TYR A 1 105 ? 6.763 -5.703 8.433 1.00 95.19 105 TYR A N 1
ATOM 803 C CA . TYR A 1 105 ? 5.769 -4.902 7.718 1.00 95.19 105 TYR A CA 1
ATOM 804 C C . TYR A 1 105 ? 4.340 -5.426 7.924 1.00 95.19 105 TYR A C 1
ATOM 806 O O . TYR A 1 105 ? 3.443 -4.639 8.226 1.00 95.19 105 TYR A O 1
ATOM 814 N N . ALA A 1 106 ? 4.120 -6.733 7.757 1.00 95.62 106 ALA A N 1
ATOM 815 C CA . ALA A 1 106 ? 2.799 -7.347 7.885 1.00 95.62 106 ALA A CA 1
ATOM 816 C C . ALA A 1 106 ? 2.238 -7.213 9.310 1.00 95.62 106 ALA A C 1
ATOM 818 O O . ALA A 1 106 ? 1.073 -6.843 9.474 1.00 95.62 106 ALA A O 1
ATOM 819 N N . GLU A 1 107 ? 3.075 -7.425 10.328 1.00 96.38 107 GLU A N 1
ATOM 820 C CA . GLU A 1 107 ? 2.716 -7.245 11.738 1.00 96.38 107 GLU A CA 1
ATOM 821 C C . GLU A 1 107 ? 2.365 -5.784 12.046 1.00 96.38 107 GLU A C 1
ATOM 823 O O . GLU A 1 107 ? 1.308 -5.485 12.610 1.00 96.38 107 GLU A O 1
ATOM 828 N N . SER A 1 108 ? 3.213 -4.851 11.607 1.00 96.69 108 SER A N 1
ATOM 829 C CA . SER A 1 108 ? 2.994 -3.421 11.814 1.00 96.69 108 SER A CA 1
ATOM 830 C C . SER A 1 108 ? 1.712 -2.925 11.147 1.00 96.69 108 SER A C 1
ATOM 832 O O . SER A 1 108 ? 0.936 -2.167 11.735 1.00 96.69 108 SER A O 1
ATOM 834 N N . LEU A 1 109 ? 1.447 -3.399 9.927 1.00 97.12 109 LEU A N 1
ATOM 835 C CA . LEU A 1 109 ? 0.215 -3.115 9.206 1.00 97.12 109 LEU A CA 1
ATOM 836 C C . LEU A 1 109 ? -1.003 -3.690 9.936 1.00 97.12 109 LEU A C 1
ATOM 838 O O . LEU A 1 109 ? -2.008 -2.997 10.078 1.00 97.12 109 LEU A O 1
ATOM 842 N N . HIS A 1 110 ? -0.920 -4.929 10.424 1.00 97.50 110 HIS A N 1
ATOM 843 C CA . HIS A 1 110 ? -1.999 -5.558 11.183 1.00 97.50 110 HIS A CA 1
ATOM 844 C C . HIS A 1 110 ? -2.333 -4.761 12.454 1.00 97.50 110 HIS A C 1
ATOM 846 O O . HIS A 1 110 ? -3.505 -4.530 12.754 1.00 97.50 110 HIS A O 1
ATOM 852 N N . ALA A 1 111 ? -1.322 -4.251 13.165 1.00 96.25 111 ALA A N 1
ATOM 853 C CA . ALA A 1 111 ? -1.525 -3.375 14.315 1.00 96.25 111 ALA A CA 1
ATOM 854 C C . ALA A 1 111 ? -2.183 -2.032 13.935 1.00 96.25 111 ALA A C 1
ATOM 856 O O . ALA A 1 111 ? -3.006 -1.513 14.691 1.00 96.25 111 ALA A O 1
ATOM 857 N N . ALA A 1 112 ? -1.876 -1.481 12.763 1.00 96.12 112 ALA A N 1
ATOM 858 C CA . ALA A 1 112 ? -2.376 -0.177 12.333 1.00 96.12 112 ALA A CA 1
ATOM 859 C C . ALA A 1 112 ? -3.730 -0.215 11.602 1.00 96.12 112 ALA A C 1
ATOM 861 O O . ALA A 1 112 ? -4.354 0.828 11.428 1.00 96.12 112 ALA A O 1
ATOM 862 N N . VAL A 1 113 ? -4.229 -1.371 11.170 1.00 96.62 113 VAL A N 1
ATOM 863 C CA . VAL A 1 113 ? -5.544 -1.491 10.508 1.00 96.62 113 VAL A CA 1
ATOM 864 C C . VAL A 1 113 ? -6.581 -1.957 11.518 1.00 96.62 113 VAL A C 1
ATOM 866 O O . VAL A 1 113 ? -6.277 -2.806 12.339 1.00 96.62 113 VAL A O 1
ATOM 869 N N . LYS A 1 114 ? -7.801 -1.413 11.530 1.00 96.38 114 LYS A N 1
ATOM 870 C CA . LYS A 1 114 ? -8.869 -1.896 12.433 1.00 96.38 114 LYS A CA 1
ATOM 871 C C . LYS A 1 114 ? -9.302 -3.326 12.056 1.00 96.38 114 LYS A C 1
ATOM 873 O O . LYS A 1 114 ? -9.206 -3.665 10.878 1.00 96.38 114 LYS A O 1
ATOM 878 N N . PRO A 1 115 ? -9.794 -4.163 12.991 1.00 97.56 115 PRO A N 1
ATOM 879 C CA . PRO A 1 115 ? -10.442 -5.429 12.627 1.00 97.56 115 PRO A CA 1
ATOM 880 C C . PRO A 1 115 ? -11.551 -5.190 11.591 1.00 97.56 115 PRO A C 1
ATOM 882 O O . PRO A 1 115 ? -12.281 -4.202 11.693 1.00 97.56 115 PRO A O 1
ATOM 885 N N . GLY A 1 116 ? -11.626 -6.022 10.551 1.00 97.75 116 GLY A N 1
ATOM 886 C CA . GLY A 1 116 ? -12.512 -5.811 9.397 1.00 97.75 116 GLY A CA 1
ATOM 887 C C . GLY A 1 116 ? -12.088 -4.690 8.431 1.00 97.75 116 GLY A C 1
ATOM 888 O O . GLY A 1 116 ? -12.734 -4.485 7.401 1.00 97.75 116 GLY A O 1
ATOM 889 N N . GLY A 1 117 ? -11.003 -3.967 8.724 1.00 97.12 117 GLY A N 1
ATOM 890 C CA . GLY A 1 117 ? -10.436 -2.930 7.865 1.00 97.12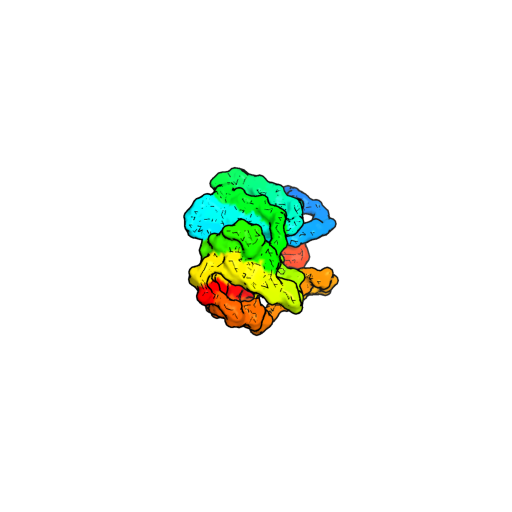 117 GLY A CA 1
ATOM 891 C C . GLY A 1 117 ? -9.810 -3.494 6.588 1.00 97.12 117 GLY A C 1
ATOM 892 O O . GLY A 1 117 ? -9.487 -4.681 6.492 1.00 97.12 117 GLY A O 1
ATOM 893 N N . ARG A 1 118 ? -9.640 -2.633 5.580 1.00 98.06 118 ARG A N 1
ATOM 894 C CA . ARG A 1 118 ? -9.200 -3.025 4.232 1.00 98.06 118 ARG A CA 1
ATOM 895 C C . ARG A 1 118 ? -7.765 -2.613 3.951 1.00 98.06 118 ARG A C 1
ATOM 897 O O . ARG A 1 118 ? -7.355 -1.495 4.256 1.00 98.06 118 ARG A O 1
ATOM 904 N N . TYR A 1 119 ? -7.033 -3.485 3.274 1.00 97.88 119 TYR A N 1
ATOM 905 C CA . TYR A 1 119 ? -5.709 -3.191 2.745 1.00 97.88 119 TYR A CA 1
ATOM 906 C C . TYR A 1 119 ? -5.682 -3.428 1.236 1.00 97.88 119 TYR A C 1
ATOM 908 O O . TYR A 1 119 ? -6.085 -4.486 0.755 1.00 97.88 119 TYR A O 1
ATOM 916 N N . PHE A 1 120 ? -5.207 -2.435 0.486 1.00 96.69 120 PHE A N 1
ATOM 917 C CA . PHE A 1 120 ? -5.019 -2.529 -0.956 1.00 96.69 120 PHE A CA 1
ATOM 918 C C . PHE A 1 120 ? -3.556 -2.288 -1.301 1.00 96.69 120 PHE A C 1
ATOM 920 O O . PHE A 1 120 ? -2.984 -1.260 -0.937 1.00 96.69 120 PHE A O 1
ATOM 927 N N . MET A 1 121 ? -2.963 -3.221 -2.037 1.00 94.94 121 MET A N 1
ATOM 928 C CA . MET A 1 121 ? -1.547 -3.199 -2.381 1.00 94.94 121 MET A CA 1
ATOM 929 C C . MET A 1 121 ? -1.351 -3.255 -3.890 1.00 94.94 121 MET A C 1
ATOM 931 O O . MET A 1 121 ? -1.920 -4.114 -4.563 1.00 94.94 121 MET A O 1
ATOM 935 N N . LEU A 1 122 ? -0.482 -2.383 -4.397 1.00 92.69 122 LEU A N 1
ATOM 936 C CA . LEU A 1 122 ? 0.133 -2.511 -5.712 1.00 92.69 122 LEU A CA 1
ATOM 937 C C . LEU A 1 122 ? 1.605 -2.885 -5.543 1.00 92.69 122 LEU A C 1
ATOM 939 O O . LEU A 1 122 ? 2.361 -2.163 -4.889 1.00 92.69 122 LEU A O 1
ATOM 943 N N . CYS A 1 123 ? 2.034 -3.984 -6.155 1.00 90.25 123 CYS A N 1
ATOM 944 C CA . CYS A 1 123 ? 3.435 -4.401 -6.144 1.00 90.25 123 CYS A CA 1
ATOM 945 C C . CYS A 1 123 ? 3.890 -4.899 -7.516 1.00 90.25 123 CYS A C 1
ATOM 947 O O . CYS A 1 123 ? 3.073 -5.244 -8.369 1.00 90.25 123 CYS A O 1
ATOM 949 N N . PHE A 1 124 ? 5.203 -4.931 -7.742 1.00 88.12 124 PHE A N 1
ATOM 950 C CA . PHE A 1 124 ? 5.752 -5.420 -9.001 1.00 88.12 124 PHE A CA 1
ATOM 951 C C . PHE A 1 124 ? 5.673 -6.944 -9.085 1.00 88.12 124 PHE A C 1
ATOM 953 O O . PHE A 1 124 ? 5.946 -7.654 -8.115 1.00 88.12 124 PHE A O 1
ATOM 960 N N . ARG A 1 125 ? 5.292 -7.435 -10.266 1.00 87.56 125 ARG A N 1
ATOM 961 C CA . ARG A 1 125 ? 5.250 -8.867 -10.578 1.00 87.56 125 ARG A CA 1
ATOM 962 C C . ARG A 1 125 ? 6.618 -9.399 -10.999 1.00 87.56 125 ARG A C 1
ATOM 964 O O . ARG A 1 125 ? 6.886 -10.581 -10.816 1.00 87.56 125 ARG A O 1
ATOM 971 N N . ASP A 1 126 ? 7.462 -8.543 -11.557 1.00 81.56 126 ASP A N 1
ATOM 972 C CA . ASP A 1 126 ? 8.777 -8.907 -12.075 1.00 81.56 126 ASP A CA 1
ATOM 973 C C . ASP A 1 126 ? 9.870 -8.072 -11.412 1.00 81.56 126 ASP A C 1
ATOM 975 O O . ASP A 1 126 ? 9.619 -6.959 -10.943 1.00 81.56 126 ASP A O 1
ATOM 979 N N . GLU A 1 127 ? 11.093 -8.601 -11.394 1.00 73.56 127 GLU A N 1
ATOM 980 C CA . GLU A 1 127 ? 12.261 -7.781 -11.088 1.00 73.56 127 GLU A CA 1
ATOM 981 C C . GLU A 1 127 ? 12.584 -6.890 -12.296 1.00 73.56 127 GLU A C 1
ATOM 983 O O . GLU A 1 127 ? 12.434 -7.324 -13.444 1.00 73.56 127 GLU A O 1
ATOM 988 N N . PRO A 1 128 ? 13.010 -5.634 -12.073 1.00 68.06 128 PRO A N 1
ATOM 989 C CA . PRO A 1 128 ? 13.468 -4.793 -13.163 1.00 68.06 128 PRO A CA 1
ATOM 990 C C . PRO A 1 128 ? 14.710 -5.422 -13.822 1.00 68.06 128 PRO A C 1
ATOM 992 O O . PRO A 1 128 ? 15.534 -6.004 -13.114 1.00 68.06 128 PRO A O 1
ATOM 995 N N . PRO A 1 129 ? 14.907 -5.241 -15.144 1.00 60.09 129 PRO A N 1
ATOM 996 C CA . PRO A 1 129 ? 16.040 -5.821 -15.878 1.00 60.09 129 PRO A CA 1
ATOM 997 C C . PRO A 1 129 ? 17.415 -5.445 -15.316 1.00 60.09 129 PRO A C 1
ATOM 999 O O . PRO A 1 129 ? 18.390 -6.152 -15.537 1.00 60.09 129 PRO A O 1
ATOM 1002 N N . THR A 1 130 ? 17.499 -4.321 -14.599 1.00 61.19 130 THR A N 1
ATOM 1003 C CA . THR A 1 130 ? 18.686 -3.916 -13.845 1.00 61.19 130 THR A CA 1
ATOM 1004 C C . THR A 1 130 ? 18.442 -4.173 -12.357 1.00 61.19 130 THR A C 1
ATOM 1006 O O . THR A 1 130 ? 17.705 -3.403 -11.723 1.00 61.19 130 THR A O 1
ATOM 1009 N N . PRO A 1 131 ? 19.050 -5.222 -11.774 1.00 61.19 131 PRO A N 1
ATOM 1010 C CA . PRO A 1 131 ? 18.916 -5.517 -10.357 1.00 61.19 131 PRO A CA 1
ATOM 1011 C C . PRO A 1 131 ? 19.464 -4.355 -9.528 1.00 61.19 131 PRO A C 1
ATOM 1013 O O . PRO A 1 131 ? 20.639 -4.012 -9.597 1.00 61.19 131 PRO A O 1
ATOM 1016 N N . SER A 1 132 ? 18.600 -3.729 -8.735 1.00 67.25 132 SER A N 1
ATOM 1017 C CA . SER A 1 132 ? 18.997 -2.675 -7.792 1.00 67.25 132 SER A CA 1
ATOM 1018 C C . SER A 1 132 ? 19.211 -3.206 -6.373 1.00 67.25 132 SER A C 1
ATOM 1020 O O . SER A 1 132 ? 19.573 -2.438 -5.484 1.00 67.25 132 SER A O 1
ATOM 1022 N N . GLY A 1 133 ? 18.895 -4.486 -6.136 1.00 68.69 133 GLY A N 1
ATOM 1023 C CA . GLY A 1 133 ? 18.793 -5.082 -4.802 1.00 68.69 133 GLY A CA 1
ATOM 1024 C C . GLY A 1 133 ? 17.625 -4.548 -3.962 1.00 68.69 133 GLY A C 1
ATOM 1025 O O . GLY A 1 133 ? 17.461 -4.976 -2.831 1.00 68.69 133 GLY A O 1
ATOM 1026 N N . ARG A 1 134 ? 16.819 -3.621 -4.499 1.00 72.94 134 ARG A N 1
ATOM 1027 C CA . ARG A 1 134 ? 15.750 -2.903 -3.777 1.00 72.94 134 ARG A CA 1
ATOM 1028 C C . ARG A 1 134 ? 14.351 -3.213 -4.286 1.00 72.94 134 ARG A C 1
ATOM 1030 O O . ARG A 1 134 ? 13.376 -2.764 -3.702 1.00 72.94 134 ARG A O 1
ATOM 1037 N N . VAL A 1 135 ? 14.256 -3.909 -5.414 1.00 80.88 135 VAL A N 1
ATOM 1038 C CA . VAL A 1 135 ? 12.989 -4.373 -5.967 1.00 80.88 135 VAL A CA 1
ATOM 1039 C C . VAL A 1 135 ? 13.028 -5.879 -6.007 1.00 80.88 135 VAL A C 1
ATOM 1041 O O . VAL A 1 135 ? 13.898 -6.462 -6.649 1.00 80.88 135 VAL A O 1
ATOM 1044 N N . HIS A 1 136 ? 12.080 -6.489 -5.316 1.00 83.94 136 HIS A N 1
ATOM 1045 C CA . HIS A 1 136 ? 11.955 -7.926 -5.237 1.00 83.94 136 HIS A CA 1
ATOM 1046 C C . HIS A 1 136 ? 10.665 -8.338 -5.918 1.00 83.94 136 HIS A C 1
ATOM 1048 O O . HIS A 1 136 ? 9.584 -7.862 -5.559 1.00 83.94 136 HIS A O 1
ATOM 1054 N N . ARG A 1 137 ? 10.786 -9.237 -6.896 1.00 85.75 137 ARG A N 1
ATOM 1055 C CA . ARG A 1 137 ? 9.623 -9.890 -7.488 1.00 85.75 137 ARG A CA 1
ATOM 1056 C C . ARG A 1 137 ? 8.781 -10.533 -6.389 1.00 85.75 137 ARG A C 1
ATOM 1058 O O . ARG A 1 137 ? 9.311 -11.073 -5.419 1.00 85.75 137 ARG A O 1
ATOM 1065 N N . LEU A 1 138 ? 7.471 -10.468 -6.590 1.00 90.44 138 LEU A N 1
ATOM 1066 C CA . LEU A 1 138 ? 6.484 -11.161 -5.786 1.00 90.44 138 LEU A CA 1
ATOM 1067 C C . LEU A 1 138 ? 5.644 -12.069 -6.677 1.00 90.44 138 LEU A C 1
ATOM 1069 O O . LEU A 1 138 ? 5.160 -11.673 -7.741 1.00 90.44 138 LEU A O 1
ATOM 1073 N N . THR A 1 139 ? 5.463 -13.295 -6.218 1.00 93.94 139 THR A N 1
ATOM 1074 C CA . THR A 1 139 ? 4.453 -14.231 -6.702 1.00 93.94 139 THR A CA 1
ATOM 1075 C C . THR A 1 139 ? 3.160 -14.097 -5.894 1.00 93.94 139 THR A C 1
ATOM 1077 O O . THR A 1 139 ? 3.192 -13.631 -4.753 1.00 93.94 139 THR A O 1
ATOM 1080 N N . PRO A 1 140 ? 2.012 -14.535 -6.440 1.00 95.94 140 PRO A N 1
ATOM 1081 C CA . PRO A 1 140 ? 0.775 -14.609 -5.671 1.00 95.94 140 PRO A CA 1
ATOM 1082 C C . PRO A 1 140 ? 0.896 -15.450 -4.398 1.00 95.94 140 PRO A C 1
ATOM 1084 O O . PRO A 1 140 ? 0.320 -15.083 -3.379 1.00 95.94 140 PRO A O 1
ATOM 1087 N N . ASP A 1 141 ? 1.672 -16.533 -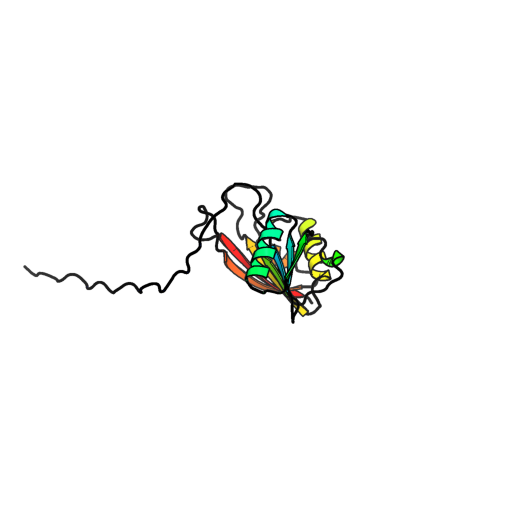4.429 1.00 96.31 141 ASP A N 1
ATOM 1088 C CA . ASP A 1 141 ? 1.838 -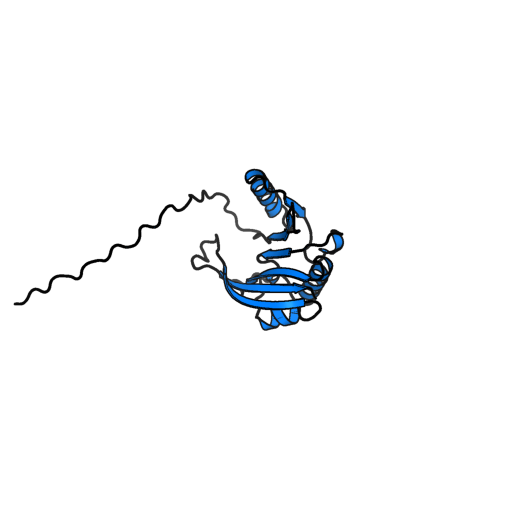17.411 -3.270 1.00 96.31 141 ASP A CA 1
ATOM 1089 C C . ASP A 1 141 ? 2.703 -16.764 -2.191 1.00 96.31 141 ASP A C 1
ATOM 1091 O O . ASP A 1 141 ? 2.339 -16.809 -1.025 1.00 96.31 141 ASP A O 1
ATOM 1095 N N . GLU A 1 142 ? 3.770 -16.046 -2.556 1.00 94.94 142 GLU A N 1
ATOM 1096 C CA . GLU A 1 142 ? 4.521 -15.239 -1.584 1.00 94.94 142 GLU A CA 1
ATOM 1097 C C . GLU A 1 142 ? 3.659 -14.152 -0.935 1.00 94.94 142 GLU A C 1
ATOM 1099 O O . GLU A 1 142 ? 3.823 -13.874 0.251 1.00 94.94 142 GLU A O 1
ATOM 1104 N N . ILE A 1 143 ? 2.746 -13.535 -1.695 1.00 96.00 143 ILE A N 1
ATOM 1105 C CA . ILE A 1 143 ? 1.798 -12.555 -1.152 1.00 96.00 143 ILE A CA 1
ATOM 1106 C C . ILE A 1 143 ? 0.854 -13.247 -0.164 1.00 96.00 143 ILE A C 1
ATOM 1108 O O . ILE A 1 143 ? 0.676 -12.754 0.944 1.00 96.00 143 ILE A O 1
ATOM 1112 N N . ARG A 1 144 ? 0.279 -14.398 -0.531 1.00 97.12 144 ARG A N 1
ATOM 1113 C CA . ARG A 1 144 ? -0.617 -15.156 0.356 1.00 97.12 144 ARG A CA 1
ATOM 1114 C C . ARG A 1 144 ? 0.082 -15.602 1.631 1.00 97.12 144 ARG A C 1
ATOM 1116 O O . ARG A 1 144 ? -0.464 -15.397 2.705 1.00 97.12 144 ARG A O 1
ATOM 1123 N N . THR A 1 145 ? 1.295 -16.132 1.521 1.00 96.19 145 THR A N 1
ATOM 1124 C CA . THR A 1 145 ? 2.098 -16.556 2.671 1.00 96.19 145 THR A CA 1
ATOM 1125 C C . THR A 1 145 ? 2.441 -15.382 3.583 1.00 96.19 145 THR A C 1
ATOM 1127 O O . THR A 1 145 ? 2.321 -15.500 4.796 1.00 96.19 145 THR A O 1
ATOM 1130 N N . ALA A 1 146 ? 2.819 -14.226 3.026 1.00 95.56 146 ALA A N 1
ATOM 1131 C CA . ALA A 1 146 ? 3.175 -13.056 3.830 1.00 95.56 146 ALA A CA 1
ATOM 1132 C C . ALA A 1 146 ? 2.005 -12.482 4.649 1.00 95.56 146 ALA A C 1
ATOM 1134 O O . ALA A 1 146 ? 2.240 -11.779 5.629 1.00 95.56 146 ALA A O 1
ATOM 1135 N N . PHE A 1 147 ? 0.766 -12.764 4.244 1.00 97.00 147 PHE A N 1
ATOM 1136 C CA . PHE A 1 147 ? -0.452 -12.313 4.913 1.00 97.00 147 PHE A CA 1
ATOM 1137 C C . PHE A 1 147 ? -1.325 -13.494 5.369 1.00 97.00 147 PHE A C 1
ATOM 1139 O O . PHE A 1 147 ? -2.539 -13.351 5.467 1.00 97.00 147 PHE A O 1
ATOM 1146 N N . ALA A 1 148 ? -0.738 -14.667 5.623 1.00 95.31 148 ALA A N 1
ATOM 1147 C CA . ALA A 1 148 ? -1.496 -15.838 6.070 1.00 95.31 148 ALA A CA 1
ATOM 1148 C C . ALA A 1 148 ? -2.085 -15.640 7.479 1.00 95.31 148 ALA A C 1
ATOM 1150 O O . ALA A 1 148 ? -3.199 -16.082 7.758 1.00 95.31 148 ALA A O 1
ATOM 1151 N N . ASP A 1 149 ? -1.364 -14.917 8.340 1.00 94.75 149 ASP A N 1
ATOM 1152 C CA . ASP A 1 149 ? -1.745 -14.694 9.731 1.00 94.75 149 ASP A CA 1
ATOM 1153 C C . ASP A 1 149 ? -2.461 -13.348 9.906 1.00 94.75 149 ASP A C 1
ATOM 1155 O O . ASP A 1 149 ? -1.921 -12.281 9.607 1.00 94.75 149 ASP A O 1
ATOM 1159 N N . GLY A 1 150 ? -3.697 -13.381 10.411 1.00 95.75 150 GLY A N 1
ATOM 1160 C CA . GLY A 1 150 ? -4.468 -12.174 10.750 1.00 95.75 150 GLY A CA 1
ATOM 1161 C C . GLY A 1 150 ? -5.107 -11.438 9.564 1.00 95.75 150 GLY A C 1
ATOM 1162 O O . GLY A 1 150 ? -5.760 -10.410 9.762 1.00 95.75 150 GLY A O 1
ATOM 1163 N N . TRP A 1 151 ? -4.978 -11.963 8.344 1.00 98.31 151 TRP A N 1
ATOM 1164 C CA . TRP A 1 151 ? -5.616 -11.408 7.152 1.00 98.31 151 TRP A CA 1
ATOM 1165 C C . TRP A 1 151 ? -6.373 -12.468 6.363 1.00 98.31 151 TRP A C 1
ATOM 1167 O O . TRP A 1 151 ? -6.026 -13.645 6.335 1.00 98.31 151 TRP A O 1
ATOM 1177 N N . ARG A 1 152 ? -7.392 -12.012 5.645 1.00 98.38 152 ARG A N 1
ATOM 1178 C CA . ARG A 1 152 ? -7.986 -12.728 4.525 1.00 98.38 152 ARG A CA 1
ATOM 1179 C C . ARG A 1 152 ? -7.547 -12.050 3.236 1.00 98.38 152 ARG A C 1
ATOM 1181 O O . ARG A 1 152 ? -7.798 -10.861 3.038 1.00 98.38 152 ARG A O 1
ATOM 1188 N N . VAL A 1 153 ? -6.913 -12.811 2.351 1.00 98.19 153 VAL A N 1
ATOM 1189 C CA . VAL A 1 153 ? -6.572 -12.349 1.001 1.00 98.19 153 VAL A CA 1
ATOM 1190 C C . VAL A 1 153 ? -7.816 -12.466 0.124 1.00 98.19 153 VAL A C 1
ATOM 1192 O O . VAL A 1 153 ? -8.204 -13.566 -0.256 1.00 98.19 153 VAL A O 1
ATOM 1195 N N . ASP A 1 154 ? -8.446 -11.334 -0.184 1.00 98.25 154 ASP A N 1
ATOM 1196 C CA . ASP A 1 154 ? -9.684 -11.296 -0.967 1.00 98.25 154 ASP A CA 1
ATOM 1197 C C . ASP A 1 154 ? -9.404 -11.462 -2.475 1.00 98.25 154 ASP A C 1
ATOM 1199 O O . ASP A 1 154 ? -10.176 -12.102 -3.183 1.00 98.25 154 ASP A O 1
ATOM 1203 N N . ALA A 1 155 ? -8.305 -10.886 -2.982 1.00 97.94 155 ALA A N 1
ATOM 1204 C CA . ALA A 1 155 ? -7.921 -10.974 -4.393 1.00 97.94 155 ALA A CA 1
ATOM 1205 C C . ALA A 1 155 ? -6.415 -10.750 -4.601 1.00 97.94 155 ALA A C 1
ATOM 1207 O O . ALA A 1 155 ? -5.817 -9.922 -3.915 1.00 97.94 155 ALA A O 1
ATOM 1208 N N . VAL A 1 156 ? -5.830 -11.433 -5.594 1.00 98.00 156 VAL A N 1
ATOM 1209 C CA . VAL A 1 156 ? -4.486 -11.169 -6.145 1.00 98.00 156 VAL A CA 1
ATOM 1210 C C . VAL A 1 156 ? -4.591 -11.222 -7.669 1.00 98.00 156 VAL A C 1
ATOM 1212 O O . VAL A 1 156 ? -4.721 -12.300 -8.246 1.00 98.00 156 VAL A O 1
ATOM 1215 N N . GLU A 1 157 ? -4.554 -10.071 -8.332 1.00 97.50 157 GLU A N 1
ATOM 1216 C CA . GLU A 1 157 ? -4.867 -9.961 -9.760 1.00 97.50 157 GLU A CA 1
ATOM 1217 C C . GLU A 1 157 ? -3.713 -9.334 -10.546 1.00 97.50 157 GLU A C 1
ATOM 1219 O O . GLU A 1 157 ? -3.114 -8.358 -10.080 1.00 97.50 157 GLU A O 1
ATOM 1224 N N . PRO A 1 158 ? -3.383 -9.854 -11.741 1.00 96.88 158 PRO A N 1
ATOM 1225 C CA . PRO A 1 158 ? -2.366 -9.247 -12.583 1.00 96.88 158 PRO A CA 1
ATOM 1226 C C . PRO A 1 158 ? -2.878 -7.921 -13.151 1.00 96.88 158 PRO A C 1
ATOM 1228 O O . PRO A 1 158 ? -4.010 -7.830 -13.623 1.00 96.88 158 PRO A O 1
ATOM 1231 N N . ILE A 1 159 ? -2.026 -6.900 -13.145 1.00 95.19 159 ILE A N 1
ATOM 1232 C CA . ILE A 1 159 ? -2.333 -5.577 -13.696 1.00 95.19 159 ILE A CA 1
ATOM 1233 C C . ILE A 1 159 ? -1.133 -4.984 -14.441 1.00 95.19 159 ILE A C 1
ATOM 1235 O O . ILE A 1 159 ? 0.006 -5.429 -14.275 1.00 95.19 159 ILE A O 1
ATOM 1239 N N . THR A 1 160 ? -1.391 -3.918 -15.195 1.00 92.06 160 THR A N 1
ATOM 1240 C CA . THR A 1 160 ? -0.364 -3.014 -15.721 1.00 92.06 160 THR A CA 1
ATOM 1241 C C . THR A 1 160 ? -0.388 -1.717 -14.916 1.00 92.06 160 THR A C 1
ATOM 1243 O O . THR A 1 160 ? -1.432 -1.084 -14.778 1.00 92.06 160 THR A O 1
ATOM 1246 N N . ILE A 1 161 ? 0.758 -1.343 -14.350 1.00 88.69 161 ILE A N 1
ATOM 1247 C CA . ILE A 1 161 ? 0.955 -0.126 -13.561 1.00 88.69 161 ILE A CA 1
ATOM 1248 C C . ILE A 1 161 ? 1.504 0.964 -14.477 1.00 88.69 161 ILE A C 1
ATOM 1250 O O . ILE A 1 161 ? 2.564 0.793 -15.085 1.00 88.69 161 ILE A O 1
ATOM 1254 N N . ASP A 1 162 ? 0.812 2.098 -14.529 1.00 87.06 162 ASP A N 1
ATOM 1255 C CA . ASP A 1 162 ? 1.268 3.263 -15.283 1.00 87.06 162 ASP A CA 1
ATOM 1256 C C . ASP A 1 162 ? 2.597 3.793 -14.740 1.00 87.06 162 ASP A C 1
ATOM 1258 O O . ASP A 1 162 ? 2.810 3.917 -13.530 1.00 87.06 162 ASP A O 1
ATOM 1262 N N . SER A 1 163 ? 3.484 4.171 -15.654 1.00 82.81 163 SER A N 1
ATOM 1263 C CA . SER A 1 163 ? 4.809 4.673 -15.325 1.00 82.81 163 SER A CA 1
ATOM 1264 C C . SER A 1 163 ? 5.071 6.001 -16.019 1.00 82.81 163 SER A C 1
ATOM 1266 O O . SER A 1 163 ? 4.823 6.163 -17.207 1.00 82.81 163 SER A O 1
ATOM 1268 N N . ALA A 1 164 ? 5.617 6.965 -15.277 1.00 80.81 164 ALA A N 1
ATOM 1269 C CA . ALA A 1 164 ? 6.079 8.235 -15.842 1.00 80.81 164 ALA A CA 1
ATOM 1270 C C . ALA A 1 164 ? 7.481 8.127 -16.476 1.00 80.81 164 ALA A C 1
ATOM 1272 O O . ALA A 1 164 ? 8.099 9.135 -16.811 1.00 80.81 164 ALA A O 1
ATOM 1273 N N . LEU A 1 165 ? 8.032 6.917 -16.555 1.00 76.88 165 LEU A N 1
ATOM 1274 C CA . LEU A 1 165 ? 9.422 6.682 -16.907 1.00 76.88 165 LEU A CA 1
ATOM 1275 C C . LEU A 1 165 ? 9.525 6.264 -18.370 1.00 76.88 165 LEU A C 1
ATOM 1277 O O . LEU A 1 165 ? 8.848 5.310 -18.752 1.00 76.88 165 LEU A O 1
ATOM 1281 N N . PRO A 1 166 ? 10.425 6.877 -19.159 1.00 76.81 166 PRO A N 1
ATOM 1282 C CA . PRO A 1 166 ? 10.536 6.581 -20.587 1.00 76.81 166 PRO A CA 1
ATOM 1283 C C . PRO A 1 166 ? 10.815 5.110 -20.909 1.00 76.81 166 PRO A C 1
ATOM 1285 O O . PRO A 1 166 ? 10.384 4.622 -21.940 1.00 76.81 166 PRO A O 1
ATOM 1288 N N . ALA A 1 167 ? 11.498 4.384 -20.020 1.00 79.06 167 ALA A N 1
ATOM 1289 C CA . ALA A 1 167 ? 11.798 2.964 -20.217 1.00 79.06 167 ALA A CA 1
ATOM 1290 C C . ALA A 1 167 ? 10.584 2.024 -20.047 1.00 79.06 167 ALA A C 1
ATOM 1292 O O . ALA A 1 167 ? 10.718 0.827 -20.266 1.00 79.06 167 ALA A O 1
ATOM 1293 N N . TYR A 1 168 ? 9.426 2.535 -19.618 1.00 78.81 168 TYR A N 1
ATOM 1294 C CA . TYR A 1 168 ? 8.244 1.735 -19.285 1.00 78.81 168 TYR A CA 1
ATOM 1295 C C . TYR A 1 168 ? 6.983 2.327 -19.935 1.00 78.81 168 TYR A C 1
ATOM 1297 O O . TYR A 1 168 ? 5.993 2.591 -19.251 1.00 78.81 168 TYR A O 1
ATOM 1305 N N . THR A 1 169 ? 7.026 2.575 -21.249 1.00 81.25 169 THR A N 1
ATOM 1306 C CA . THR A 1 169 ? 5.910 3.160 -22.021 1.00 81.25 169 THR A CA 1
ATOM 1307 C C . THR A 1 169 ? 4.660 2.288 -22.038 1.00 81.25 169 THR A C 1
ATOM 1309 O O . THR A 1 169 ? 3.556 2.821 -22.005 1.00 81.25 169 THR A O 1
ATOM 1312 N N . ASP A 1 170 ? 4.832 0.966 -22.020 1.00 85.88 170 ASP A N 1
ATOM 1313 C CA . ASP A 1 170 ? 3.729 -0.005 -21.978 1.00 85.88 170 ASP A CA 1
ATOM 1314 C C . ASP A 1 170 ? 3.287 -0.330 -20.538 1.00 85.88 170 ASP A C 1
ATOM 1316 O O . ASP A 1 170 ? 2.486 -1.234 -20.302 1.00 85.88 170 ASP A O 1
ATOM 1320 N N . GLY A 1 171 ? 3.817 0.417 -19.564 1.00 85.94 171 GLY A N 1
ATOM 1321 C CA . GLY A 1 171 ? 3.603 0.203 -18.141 1.00 85.94 171 GLY A CA 1
ATOM 1322 C C . GLY A 1 171 ? 4.458 -0.921 -17.557 1.00 85.94 171 GLY A C 1
ATOM 1323 O O . GLY A 1 171 ? 5.314 -1.519 -18.209 1.00 85.94 171 GLY A O 1
ATOM 1324 N N . ILE A 1 172 ? 4.258 -1.170 -16.266 1.00 87.50 172 ILE A N 1
ATOM 1325 C CA . ILE A 1 172 ? 5.003 -2.167 -15.495 1.00 87.50 172 ILE A CA 1
ATOM 1326 C C . ILE A 1 172 ? 4.039 -3.263 -15.061 1.00 87.50 172 ILE A C 1
ATOM 1328 O O . ILE A 1 172 ? 2.996 -2.978 -14.474 1.00 87.50 172 ILE A O 1
ATOM 1332 N N . ARG A 1 173 ? 4.386 -4.529 -15.303 1.00 91.19 173 ARG A N 1
ATOM 1333 C CA . ARG A 1 173 ? 3.565 -5.651 -14.835 1.00 91.19 173 ARG A CA 1
ATOM 1334 C C . ARG A 1 173 ? 3.574 -5.708 -13.308 1.00 91.19 173 ARG A C 1
ATOM 1336 O O . ARG A 1 173 ? 4.628 -5.691 -12.666 1.00 91.19 173 ARG A O 1
ATOM 1343 N N . GLY A 1 174 ? 2.390 -5.805 -12.722 1.00 93.38 174 GLY A N 1
ATOM 1344 C CA . GLY A 1 174 ? 2.204 -5.788 -11.279 1.00 93.38 174 GLY A CA 1
ATOM 1345 C C . GLY A 1 174 ? 1.098 -6.712 -10.803 1.00 93.38 174 GLY A C 1
ATOM 1346 O O . GLY A 1 174 ? 0.396 -7.339 -11.597 1.00 93.38 174 GLY A O 1
ATOM 1347 N N . TRP A 1 175 ? 0.950 -6.756 -9.485 1.00 96.12 175 TRP A N 1
ATOM 1348 C CA . TRP A 1 175 ? -0.188 -7.349 -8.800 1.00 96.12 175 TRP A CA 1
ATOM 1349 C C . TRP A 1 175 ? -0.996 -6.255 -8.119 1.00 96.12 175 TRP A C 1
ATOM 1351 O O . TRP A 1 175 ? -0.435 -5.390 -7.439 1.00 96.12 175 TRP A O 1
ATOM 1361 N N . ARG A 1 176 ? -2.315 -6.330 -8.271 1.00 96.56 176 ARG A N 1
ATOM 1362 C CA . ARG A 1 176 ? -3.286 -5.648 -7.424 1.00 96.56 176 ARG A CA 1
ATOM 1363 C C . ARG A 1 176 ? -3.785 -6.649 -6.399 1.00 96.56 176 ARG A C 1
ATOM 1365 O O . ARG A 1 176 ? -4.327 -7.685 -6.770 1.00 96.56 176 ARG A O 1
ATOM 1372 N N . THR A 1 177 ? -3.608 -6.331 -5.124 1.00 97.81 177 THR A N 1
ATOM 1373 C CA . THR A 1 177 ? -4.056 -7.186 -4.022 1.00 97.81 177 THR A CA 1
ATOM 1374 C C . THR A 1 177 ? -5.076 -6.446 -3.175 1.00 97.81 177 THR A C 1
ATOM 1376 O O . THR A 1 177 ? -4.886 -5.264 -2.880 1.00 97.81 177 THR A O 1
ATOM 1379 N N . ALA A 1 178 ? -6.138 -7.141 -2.777 1.00 98.31 178 ALA A N 1
ATOM 1380 C CA . ALA A 1 178 ? -7.101 -6.677 -1.787 1.00 98.31 178 ALA A CA 1
ATOM 1381 C C . ALA A 1 178 ? -7.128 -7.665 -0.620 1.00 98.31 178 ALA A C 1
ATOM 1383 O O . ALA A 1 178 ? -7.183 -8.876 -0.836 1.00 98.31 178 ALA A O 1
ATOM 1384 N N . LEU A 1 179 ? -7.060 -7.145 0.602 1.00 98.50 179 LEU A N 1
ATOM 1385 C CA . LEU A 1 179 ? -7.106 -7.930 1.826 1.00 98.50 179 LEU A CA 1
ATOM 1386 C C . LEU A 1 179 ? -8.058 -7.290 2.833 1.00 98.50 179 LEU A C 1
ATOM 1388 O O . LEU A 1 179 ? -8.300 -6.075 2.819 1.00 98.50 179 LEU A O 1
ATOM 1392 N N . THR A 1 180 ? -8.552 -8.118 3.742 1.00 98.56 180 THR A N 1
ATOM 1393 C CA . THR A 1 180 ? -9.338 -7.700 4.899 1.00 98.56 180 THR A CA 1
ATOM 1394 C C . THR A 1 180 ? -8.676 -8.222 6.164 1.00 98.56 180 THR A C 1
ATOM 1396 O O . THR A 1 180 ? -8.285 -9.387 6.209 1.00 98.56 180 THR A O 1
ATOM 1399 N N . ARG A 1 181 ? -8.536 -7.372 7.183 1.00 98.00 181 ARG A N 1
ATOM 1400 C CA . ARG A 1 181 ? -8.035 -7.798 8.494 1.00 98.00 181 ARG A CA 1
ATOM 1401 C C . ARG A 1 181 ? -9.092 -8.664 9.191 1.00 98.00 181 ARG A C 1
ATOM 1403 O O . ARG A 1 181 ? -10.255 -8.254 9.227 1.00 98.00 181 ARG A O 1
ATOM 1410 N N . ASN A 1 182 ? -8.687 -9.825 9.711 1.00 95.50 182 ASN A N 1
ATOM 1411 C CA . ASN A 1 182 ? -9.566 -10.731 10.464 1.00 95.50 182 ASN A CA 1
ATOM 1412 C C . ASN A 1 182 ? -9.935 -10.173 11.846 1.00 95.50 182 ASN A C 1
ATOM 1414 O O . ASN A 1 182 ? -9.202 -9.295 12.363 1.00 95.50 182 ASN A O 1
#